Protein AF-G9YU20-F1 (afdb_monomer_lite)

Secondary structure (DSSP, 8-state):
----------GGGTTTTTT-TTS----THHHHHHHTT--GGGHHHHHHHHHHHHHHHHHTT--EEEEEETTEEEEEEEEEEE-SSSSSEEEEEE-

Organism: NCBI:txid411475

Foldseek 3Di:
DQPPDAFDDDLVCLPPAQCVPVVPHPDCSNVVCVVLVDHSVCSVVVRVQCRVQVSVCVSVVVWDWDDADPVGIDIKGKGWDARPVDGDIDIDIDD

Sequence (95 aa):
MFGNVSVYSDYGKFDPYLFNTTGLQTHNKEKLFKEWGYTVDDARWLQAEIERQGRERYLSGQYELGKLNMFGQRINIRVTIPRKNGFGDISFVTG

pLDDT: mean 88.45, std 9.89, range [44.28, 97.31]

Radius of gyration: 14.49 Å; chains: 1; bounding box: 39×36×32 Å

Structure (mmCIF, N/CA/C/O backbone):
data_AF-G9YU20-F1
#
_entry.id   AF-G9YU20-F1
#
loop_
_atom_site.group_PDB
_atom_site.id
_atom_site.type_symbol
_atom_site.label_atom_id
_atom_site.label_alt_id
_atom_site.label_comp_id
_atom_site.label_asym_id
_atom_site.label_entity_id
_atom_site.label_seq_id
_atom_site.pdbx_PDB_ins_code
_atom_site.Cartn_x
_atom_site.Cartn_y
_atom_site.Cartn_z
_atom_site.occupancy
_atom_site.B_iso_or_equiv
_atom_site.auth_seq_id
_atom_site.auth_comp_id
_atom_site.auth_asym_id
_atom_site.auth_atom_id
_atom_site.pdbx_PDB_model_num
ATOM 1 N N . MET A 1 1 ? 9.536 -19.855 -16.103 1.00 44.28 1 MET A N 1
ATOM 2 C CA . MET A 1 1 ? 10.409 -19.560 -14.945 1.00 44.28 1 MET A CA 1
ATOM 3 C C . MET A 1 1 ? 9.721 -18.496 -14.110 1.00 44.28 1 MET A C 1
ATOM 5 O O . MET A 1 1 ? 9.598 -17.378 -14.586 1.00 44.28 1 MET A O 1
ATOM 9 N N . PHE A 1 2 ? 9.231 -18.826 -12.915 1.00 53.62 2 PHE A N 1
ATOM 10 C CA . PHE A 1 2 ? 8.836 -17.797 -11.952 1.00 53.62 2 PHE A CA 1
ATOM 11 C 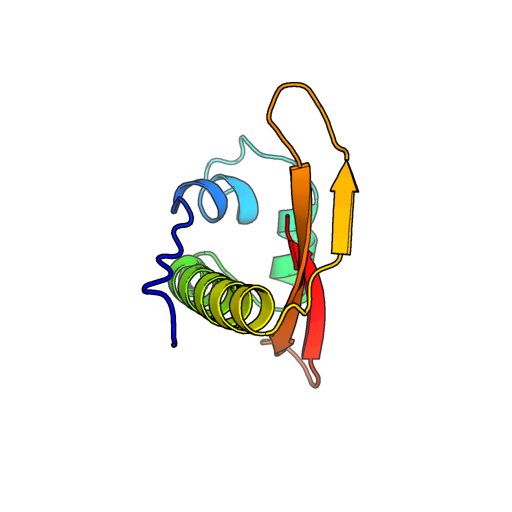C . PHE A 1 2 ? 10.119 -17.357 -11.246 1.00 53.62 2 PHE A C 1
ATOM 13 O O . PHE A 1 2 ? 10.697 -18.131 -10.486 1.00 53.62 2 PHE A O 1
ATOM 20 N N . GLY A 1 3 ? 10.638 -16.177 -11.591 1.00 57.19 3 GLY A N 1
ATOM 21 C CA . GLY A 1 3 ? 11.772 -15.595 -10.875 1.00 57.19 3 GLY A CA 1
ATOM 22 C C . GLY A 1 3 ? 11.409 -15.418 -9.401 1.00 57.19 3 GLY A C 1
ATOM 23 O O . GLY A 1 3 ? 10.275 -15.053 -9.088 1.00 57.19 3 GLY A O 1
ATOM 24 N N . ASN A 1 4 ? 12.346 -15.700 -8.497 1.00 72.19 4 ASN A N 1
ATOM 25 C CA . ASN A 1 4 ? 12.153 -15.478 -7.067 1.00 72.19 4 ASN A CA 1
ATOM 26 C C . ASN A 1 4 ? 12.138 -13.962 -6.797 1.00 72.19 4 ASN A C 1
ATOM 28 O O . ASN A 1 4 ? 13.182 -13.355 -6.571 1.00 72.19 4 ASN A O 1
ATOM 32 N N . VAL A 1 5 ? 10.965 -13.338 -6.930 1.00 78.44 5 VAL A N 1
ATOM 33 C CA . VAL A 1 5 ? 10.769 -11.901 -6.708 1.00 78.44 5 VAL A CA 1
ATOM 34 C C . VAL A 1 5 ? 10.389 -11.678 -5.252 1.00 78.44 5 VAL A C 1
ATOM 36 O O . VAL A 1 5 ? 9.311 -12.081 -4.809 1.00 78.44 5 VAL A O 1
ATOM 39 N N . SER A 1 6 ? 11.272 -11.008 -4.517 1.00 83.56 6 SER A N 1
ATOM 40 C CA . SER A 1 6 ? 10.965 -10.459 -3.203 1.00 83.56 6 SER A CA 1
ATOM 41 C C . SER A 1 6 ? 10.330 -9.078 -3.349 1.00 83.56 6 SER A C 1
ATOM 43 O O . SER A 1 6 ? 10.656 -8.308 -4.252 1.00 83.56 6 SER A O 1
ATOM 45 N N . VAL A 1 7 ? 9.403 -8.765 -2.448 1.00 86.44 7 VAL A N 1
ATOM 46 C CA . VAL A 1 7 ? 8.833 -7.426 -2.312 1.00 86.44 7 VAL A CA 1
ATOM 47 C C . VAL A 1 7 ? 8.996 -7.013 -0.863 1.00 86.44 7 VAL A C 1
ATOM 49 O O . VAL A 1 7 ? 8.834 -7.833 0.037 1.00 86.44 7 VAL A O 1
ATOM 52 N N . TYR A 1 8 ? 9.381 -5.759 -0.660 1.00 89.38 8 TYR A N 1
ATOM 53 C CA . TYR A 1 8 ? 9.555 -5.173 0.656 1.00 89.38 8 TYR A CA 1
ATOM 54 C C . TYR A 1 8 ? 9.085 -3.727 0.634 1.00 89.38 8 TYR A C 1
ATOM 56 O O . TYR A 1 8 ? 9.456 -2.931 -0.236 1.00 89.38 8 TYR A O 1
ATOM 64 N N . SER A 1 9 ? 8.305 -3.374 1.638 1.00 89.56 9 SER A N 1
ATOM 65 C CA . SER A 1 9 ? 7.973 -2.008 1.980 1.00 89.56 9 SER A CA 1
ATOM 66 C C . SER A 1 9 ? 8.277 -1.776 3.452 1.00 89.56 9 SER A C 1
ATOM 68 O O . SER A 1 9 ? 8.010 -2.615 4.304 1.00 89.56 9 SER A O 1
ATOM 70 N N . ASP A 1 10 ? 8.873 -0.628 3.754 1.00 91.38 10 ASP A N 1
ATOM 71 C CA . ASP A 1 10 ? 9.165 -0.254 5.130 1.00 91.38 10 ASP A CA 1
ATOM 72 C C . ASP A 1 10 ? 7.873 0.109 5.876 1.00 91.38 10 ASP A C 1
ATOM 74 O O . ASP A 1 10 ? 7.054 0.868 5.348 1.00 91.38 10 ASP A O 1
ATOM 78 N N . TYR A 1 11 ? 7.696 -0.401 7.100 1.00 89.12 11 TYR A N 1
ATOM 79 C CA . TYR A 1 11 ? 6.505 -0.108 7.912 1.00 89.12 11 TYR A CA 1
ATOM 80 C C . TYR A 1 11 ? 6.352 1.397 8.185 1.00 89.12 11 TYR A C 1
ATOM 82 O O . TYR A 1 11 ? 5.229 1.900 8.196 1.00 89.12 11 TYR A O 1
ATOM 90 N N . GLY A 1 12 ? 7.468 2.134 8.268 1.00 87.88 12 GLY A N 1
ATOM 91 C CA . GLY A 1 12 ? 7.523 3.590 8.403 1.00 87.88 12 GLY A CA 1
ATOM 92 C C . GLY A 1 12 ? 6.729 4.353 7.341 1.00 87.88 12 GLY A C 1
ATOM 93 O O . GLY A 1 12 ? 6.246 5.458 7.598 1.00 87.88 12 GLY A O 1
ATOM 94 N N . LYS A 1 13 ? 6.539 3.756 6.153 1.00 85.50 13 LYS A N 1
ATOM 95 C CA . LYS A 1 13 ? 5.712 4.314 5.068 1.00 85.50 13 LYS A CA 1
ATOM 96 C C . LYS A 1 13 ? 4.223 4.327 5.401 1.00 85.50 13 LYS A C 1
ATOM 98 O O . LYS A 1 13 ? 3.496 5.150 4.854 1.00 85.50 13 LYS A O 1
ATOM 103 N N . PHE A 1 14 ? 3.775 3.420 6.258 1.00 87.31 14 PHE A N 1
ATOM 104 C CA . PHE A 1 14 ? 2.396 3.338 6.722 1.00 87.31 14 PHE A CA 1
ATOM 105 C C . PHE A 1 14 ? 2.250 4.108 8.029 1.00 87.31 14 PHE A C 1
ATOM 107 O O . PHE A 1 14 ? 1.383 4.969 8.163 1.00 87.31 14 PHE A O 1
ATOM 114 N N . ASP A 1 15 ? 3.165 3.875 8.958 1.00 84.38 15 ASP A N 1
ATOM 115 C CA . ASP A 1 15 ? 3.149 4.495 10.268 1.00 84.38 15 ASP A CA 1
ATOM 116 C C . ASP A 1 15 ? 4.581 4.875 10.680 1.00 84.38 15 ASP A C 1
ATOM 118 O O . ASP A 1 15 ? 5.419 3.986 10.831 1.00 84.38 15 ASP A O 1
ATOM 122 N N . PRO A 1 16 ? 4.903 6.177 10.810 1.00 83.31 16 PRO A N 1
ATOM 123 C CA . PRO A 1 16 ? 3.969 7.298 10.927 1.00 83.31 16 PRO A CA 1
ATOM 124 C C . PRO A 1 16 ? 3.580 7.979 9.611 1.00 83.31 16 PRO A C 1
ATOM 126 O O . PRO A 1 16 ? 2.787 8.908 9.651 1.00 83.31 16 PRO A O 1
ATOM 129 N N . TYR A 1 17 ? 4.116 7.606 8.447 1.00 81.38 17 TYR A N 1
ATOM 130 C CA . TYR A 1 17 ? 3.966 8.448 7.250 1.00 81.38 17 TYR A CA 1
ATOM 131 C C . TYR A 1 17 ? 2.538 8.510 6.676 1.00 81.38 17 TYR A C 1
ATOM 133 O O . TYR A 1 17 ? 2.039 9.602 6.416 1.00 81.38 17 TYR A O 1
ATOM 141 N N . LEU A 1 18 ? 1.865 7.371 6.470 1.00 83.88 18 LEU A N 1
ATOM 142 C CA . LEU A 1 18 ? 0.523 7.341 5.870 1.00 83.88 18 LEU A CA 1
ATOM 143 C C . LEU A 1 18 ? -0.565 7.764 6.856 1.00 83.88 18 LEU A C 1
ATOM 145 O O . LEU A 1 18 ? -1.472 8.506 6.490 1.00 83.88 18 LEU A O 1
ATOM 149 N N . PHE A 1 19 ? -0.489 7.264 8.089 1.00 85.25 19 PHE A N 1
ATOM 150 C CA . PHE A 1 19 ? -1.507 7.504 9.113 1.00 85.25 19 PHE A CA 1
ATOM 151 C C . PHE A 1 19 ? -1.214 8.703 10.015 1.00 85.25 19 PHE A C 1
ATOM 153 O O . PHE A 1 19 ? -2.096 9.113 10.772 1.00 85.25 19 PHE A O 1
ATOM 160 N N . ASN A 1 20 ? -0.019 9.291 9.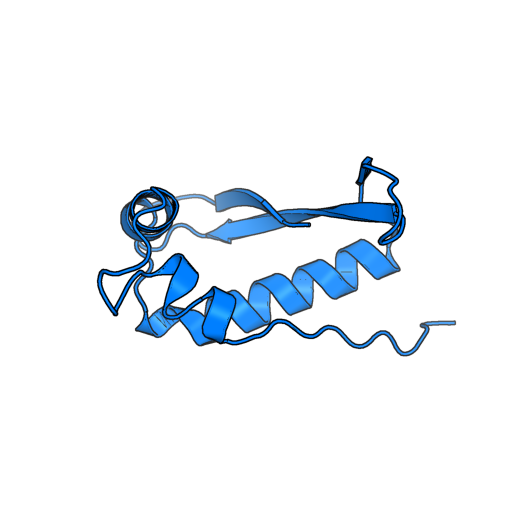907 1.00 82.88 20 ASN A N 1
ATOM 161 C CA . ASN A 1 20 ? 0.412 10.467 10.657 1.00 82.88 20 ASN A CA 1
ATOM 162 C C . ASN A 1 20 ? 0.171 10.351 12.172 1.00 82.88 20 ASN A C 1
ATOM 164 O O . ASN A 1 20 ? -0.300 11.289 12.813 1.00 82.88 20 ASN A O 1
ATOM 168 N N . THR A 1 21 ? 0.471 9.192 12.763 1.00 79.19 21 THR A N 1
ATOM 169 C CA . THR A 1 21 ? 0.266 8.951 14.206 1.00 79.19 21 THR A CA 1
ATOM 170 C C . THR A 1 21 ? 1.124 9.859 15.085 1.00 79.19 21 THR A C 1
ATOM 172 O O . THR A 1 21 ? 0.731 10.183 16.201 1.00 79.19 21 THR A O 1
ATOM 175 N N . THR A 1 22 ? 2.269 10.319 14.574 1.00 79.62 22 THR A N 1
ATOM 176 C CA . THR A 1 22 ? 3.162 11.253 15.271 1.00 79.62 22 THR A CA 1
ATOM 177 C C . THR A 1 22 ? 2.751 12.715 15.102 1.00 79.62 22 THR A C 1
ATOM 179 O O . THR A 1 22 ? 3.323 13.579 15.760 1.00 79.62 22 THR A O 1
ATOM 182 N N . GLY A 1 23 ? 1.796 13.023 14.217 1.00 74.75 23 GLY A N 1
ATOM 183 C CA . GLY A 1 23 ? 1.361 14.390 13.907 1.00 74.75 23 GLY A CA 1
ATOM 184 C C . GLY A 1 23 ? 2.349 15.214 13.067 1.00 74.75 23 GLY A C 1
ATOM 185 O O . GLY A 1 23 ? 2.037 16.345 12.701 1.00 74.75 23 GLY A O 1
ATOM 186 N N . LEU A 1 24 ? 3.517 14.661 12.730 1.00 75.00 24 LEU A N 1
ATOM 187 C CA . LEU A 1 24 ? 4.604 15.357 12.027 1.00 75.00 24 LEU A CA 1
ATOM 188 C C . LEU A 1 24 ? 4.473 15.326 10.494 1.00 75.00 24 LEU A C 1
ATOM 190 O O . LEU A 1 24 ? 5.158 16.073 9.800 1.00 75.00 24 LEU A O 1
ATOM 194 N N . GLN A 1 25 ? 3.613 14.459 9.964 1.00 67.75 25 GLN A N 1
ATOM 195 C CA . GLN A 1 25 ? 3.496 14.125 8.547 1.00 67.75 25 GLN A CA 1
ATOM 196 C C . GLN A 1 25 ? 2.138 14.587 7.988 1.00 67.75 25 GLN A C 1
ATOM 198 O O . GLN A 1 25 ? 1.230 13.797 7.747 1.00 67.75 25 GLN A O 1
ATOM 203 N N . THR A 1 26 ? 1.966 15.900 7.810 1.00 65.50 26 THR A N 1
ATOM 204 C CA . THR A 1 26 ? 0.727 16.508 7.285 1.00 65.50 26 THR A CA 1
ATOM 205 C C . THR A 1 26 ? 0.693 16.465 5.759 1.00 65.50 26 THR A C 1
ATOM 207 O O . THR A 1 26 ? 0.888 17.462 5.063 1.00 65.50 26 THR A O 1
ATOM 210 N N . HIS A 1 27 ? 0.493 15.282 5.192 1.00 69.44 27 HIS A N 1
ATOM 211 C CA . HIS A 1 27 ? 0.401 15.115 3.745 1.00 69.44 27 HIS A CA 1
ATOM 212 C C . HIS A 1 27 ? -0.893 14.390 3.468 1.00 69.44 27 HIS A C 1
ATOM 214 O O . HIS A 1 27 ? -0.848 13.172 3.436 1.00 69.44 27 HIS A O 1
ATOM 220 N N . ASN A 1 28 ? -1.971 15.166 3.245 1.00 74.00 28 ASN A N 1
ATOM 221 C CA . ASN A 1 28 ? -3.410 14.866 3.043 1.00 74.00 28 ASN A CA 1
ATOM 222 C C . ASN A 1 28 ? -3.867 13.431 2.665 1.00 74.00 28 ASN A C 1
ATOM 224 O O . ASN A 1 28 ? -5.052 13.128 2.754 1.00 74.00 28 ASN A O 1
ATOM 228 N N . LYS A 1 29 ? -2.981 12.545 2.222 1.00 73.25 29 LYS A N 1
ATOM 229 C CA . LYS A 1 29 ? -3.115 11.089 2.167 1.00 73.25 29 LYS A CA 1
ATOM 230 C C . LYS A 1 29 ? -3.694 10.486 3.446 1.00 73.25 29 LYS A C 1
ATOM 232 O O . LYS A 1 29 ? -4.506 9.574 3.319 1.00 73.25 29 LYS A O 1
ATOM 237 N N . GLU A 1 30 ? -3.367 10.994 4.640 1.00 78.25 30 GLU A N 1
ATOM 238 C CA . GLU A 1 30 ? -3.970 10.470 5.874 1.00 78.25 30 GLU A CA 1
ATOM 239 C C . GLU A 1 30 ? -5.492 10.659 5.882 1.00 78.25 30 GLU A C 1
ATOM 241 O O . GLU A 1 30 ? -6.221 9.830 6.423 1.00 78.25 30 GLU A O 1
ATOM 246 N N . LYS A 1 31 ? -5.988 11.721 5.231 1.00 83.75 31 LYS A N 1
ATOM 247 C CA . LYS A 1 31 ? -7.425 11.975 5.079 1.00 83.75 31 LYS A CA 1
ATOM 248 C C . LYS A 1 31 ? -8.058 10.978 4.119 1.00 83.75 31 LYS A C 1
ATOM 250 O O . LYS A 1 31 ? -9.098 10.434 4.452 1.00 83.75 31 LYS A O 1
ATOM 255 N N . LEU A 1 32 ? -7.402 10.671 2.997 1.00 87.75 32 LEU A N 1
ATOM 256 C CA . LEU A 1 32 ? -7.921 9.719 2.007 1.00 87.75 32 LEU A CA 1
ATOM 257 C C . LEU A 1 32 ? -8.136 8.328 2.612 1.00 87.75 32 LEU A C 1
ATOM 259 O O . LEU A 1 32 ? -9.222 7.772 2.507 1.00 87.75 32 LEU A O 1
ATOM 263 N N . PHE A 1 33 ? -7.134 7.778 3.303 1.00 89.00 33 PHE A N 1
ATOM 264 C CA . PHE A 1 33 ? -7.268 6.443 3.896 1.00 89.00 33 PHE A CA 1
ATOM 265 C C . PHE A 1 33 ? -8.300 6.418 5.033 1.00 89.00 33 PHE A C 1
ATOM 267 O O . PHE A 1 33 ? -9.075 5.465 5.127 1.00 89.00 33 PHE A O 1
ATOM 274 N N . LYS A 1 34 ? -8.398 7.493 5.828 1.00 88.88 34 LYS A N 1
ATOM 275 C CA . LYS A 1 34 ? -9.466 7.649 6.830 1.00 88.88 34 LYS A CA 1
ATOM 276 C C . LYS A 1 34 ? -10.855 7.744 6.192 1.00 88.88 34 LYS A C 1
ATOM 278 O O . LYS A 1 34 ? -11.782 7.093 6.665 1.00 88.88 34 LYS A O 1
ATOM 283 N N . GLU A 1 35 ? -11.004 8.487 5.096 1.00 90.12 35 GLU A N 1
ATOM 284 C CA . GLU A 1 35 ? -12.248 8.582 4.313 1.00 90.12 35 GLU A CA 1
ATOM 285 C C . GLU A 1 35 ? -12.681 7.239 3.719 1.00 90.12 35 GLU A C 1
ATOM 287 O O . GLU A 1 35 ? -13.856 7.060 3.402 1.00 90.12 35 GLU A O 1
ATOM 292 N N . TRP A 1 36 ? -11.760 6.289 3.576 1.00 92.94 36 TRP A N 1
ATOM 293 C CA . TRP A 1 36 ? -12.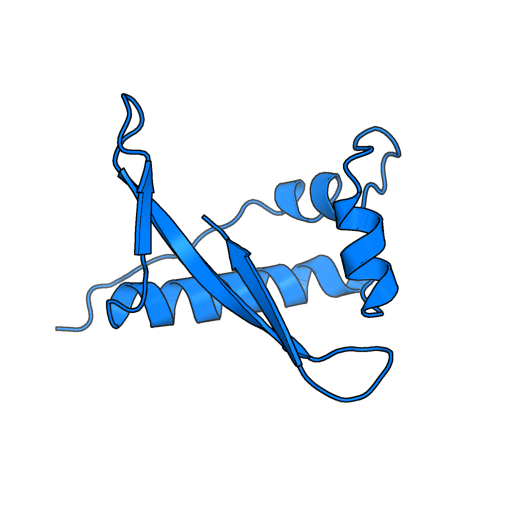034 4.927 3.114 1.00 92.94 36 TRP A CA 1
ATOM 294 C C . TRP A 1 36 ? -12.239 3.930 4.264 1.00 92.94 36 TRP A C 1
ATOM 296 O O . TRP A 1 36 ? -12.496 2.751 4.020 1.00 92.94 36 TRP A O 1
ATOM 306 N N . GLY A 1 37 ? -12.161 4.398 5.515 1.00 94.38 37 GLY A N 1
ATOM 307 C CA . GLY A 1 37 ? -12.408 3.615 6.725 1.00 94.38 37 GLY A CA 1
ATOM 308 C C . GLY A 1 37 ? -11.186 2.896 7.296 1.00 94.38 37 GLY A C 1
ATOM 309 O O . GLY A 1 37 ? -11.358 2.020 8.140 1.00 94.38 37 GLY A O 1
ATOM 310 N N . TYR A 1 38 ? -9.977 3.232 6.844 1.00 94.06 38 TYR A N 1
ATOM 311 C CA . TYR A 1 38 ? -8.743 2.628 7.341 1.00 94.06 38 TYR A CA 1
ATOM 312 C C . TYR A 1 38 ? -8.158 3.398 8.526 1.00 94.06 38 TYR A C 1
ATOM 314 O O . TYR A 1 38 ? -8.133 4.634 8.538 1.00 94.06 38 TYR A O 1
ATOM 322 N N . THR A 1 39 ? -7.636 2.655 9.501 1.00 92.81 39 THR A N 1
ATOM 323 C CA . THR A 1 39 ? -6.896 3.186 10.657 1.00 92.81 39 THR A CA 1
ATOM 324 C C . THR A 1 39 ? -5.476 2.621 10.694 1.00 92.81 39 THR A C 1
ATOM 326 O O . THR A 1 39 ? -5.117 1.758 9.894 1.00 92.81 39 THR A O 1
ATOM 329 N N . VAL A 1 40 ? -4.652 3.087 11.641 1.00 91.31 40 VAL A N 1
ATOM 330 C CA . VAL A 1 40 ? -3.305 2.531 11.856 1.00 91.31 40 VAL A CA 1
ATOM 331 C C . VAL A 1 40 ? -3.330 1.026 12.149 1.00 91.31 40 VAL A C 1
ATOM 333 O O . VAL A 1 40 ? -2.402 0.319 11.768 1.00 91.31 40 VAL A O 1
ATOM 336 N N . ASP A 1 41 ? -4.415 0.509 12.728 1.00 93.44 41 ASP A N 1
ATOM 337 C CA . ASP A 1 41 ? -4.575 -0.925 13.001 1.00 93.44 41 ASP A CA 1
ATOM 338 C C . ASP A 1 41 ? -4.559 -1.759 11.710 1.00 93.44 41 ASP A C 1
ATOM 340 O O . ASP A 1 41 ? -4.167 -2.926 11.708 1.00 93.44 41 ASP A O 1
ATOM 344 N N . ASP A 1 42 ? -4.917 -1.141 10.581 1.00 94.00 42 ASP A N 1
ATOM 345 C CA . ASP A 1 42 ? -4.898 -1.764 9.262 1.00 94.00 42 ASP A CA 1
ATOM 346 C C . ASP A 1 42 ? -3.536 -1.654 8.558 1.00 94.00 42 ASP A C 1
ATOM 348 O O . ASP A 1 42 ? -3.366 -2.211 7.472 1.00 94.00 42 ASP A O 1
ATOM 352 N N . ALA A 1 43 ? -2.547 -0.961 9.136 1.00 92.94 43 ALA A N 1
ATOM 353 C CA . ALA A 1 43 ? -1.268 -0.670 8.480 1.00 92.94 43 ALA A CA 1
ATOM 354 C C . ALA A 1 43 ? -0.544 -1.935 8.007 1.00 92.94 43 ALA A C 1
ATOM 356 O O . ALA A 1 43 ? -0.050 -1.983 6.881 1.00 92.94 43 ALA A O 1
ATOM 357 N N . ARG A 1 44 ? -0.524 -2.987 8.834 1.00 94.44 44 ARG A N 1
ATOM 358 C CA . ARG A 1 44 ? 0.097 -4.272 8.471 1.00 94.44 44 ARG A CA 1
ATOM 359 C C . ARG A 1 44 ? -0.657 -5.000 7.367 1.00 94.44 44 ARG A C 1
ATOM 361 O O . ARG A 1 44 ? -0.029 -5.611 6.507 1.00 94.44 44 ARG A O 1
ATOM 368 N N . TRP A 1 45 ? -1.982 -4.914 7.368 1.00 95.56 45 TRP A N 1
ATOM 369 C CA . TRP A 1 45 ? -2.791 -5.500 6.307 1.00 95.56 45 TRP A CA 1
ATOM 370 C C . TRP A 1 45 ? -2.591 -4.749 4.983 1.00 95.56 45 TRP A C 1
ATOM 372 O O . TRP A 1 45 ? -2.330 -5.376 3.959 1.00 95.56 45 TRP A O 1
ATOM 382 N N . LEU A 1 46 ? -2.610 -3.411 5.010 1.00 94.88 46 LEU A N 1
ATOM 383 C CA . LEU A 1 46 ? -2.338 -2.565 3.842 1.00 94.88 46 LEU A CA 1
ATOM 384 C C . LEU A 1 46 ? -0.940 -2.815 3.273 1.00 94.88 46 LEU A C 1
ATOM 386 O O . LEU A 1 46 ? -0.778 -2.886 2.057 1.00 94.88 46 LEU A O 1
ATOM 390 N N . GLN A 1 47 ? 0.052 -2.976 4.150 1.00 94.81 47 GLN A N 1
ATOM 391 C CA . GLN A 1 47 ? 1.409 -3.358 3.779 1.00 94.81 47 GLN A CA 1
ATOM 392 C C . GLN A 1 47 ? 1.409 -4.669 2.993 1.00 94.81 47 GLN A C 1
ATOM 394 O O . GLN A 1 47 ? 1.841 -4.695 1.841 1.00 94.81 47 GLN A O 1
ATOM 399 N N . ALA A 1 48 ? 0.860 -5.732 3.581 1.00 95.25 48 ALA A N 1
ATOM 400 C CA . ALA A 1 48 ? 0.824 -7.046 2.954 1.00 95.25 48 ALA A CA 1
ATOM 401 C C . ALA A 1 48 ? 0.061 -7.037 1.618 1.00 95.25 48 ALA A C 1
ATOM 403 O O . ALA A 1 48 ? 0.508 -7.650 0.650 1.00 95.25 48 ALA A O 1
ATOM 404 N N . GLU A 1 49 ? -1.060 -6.318 1.534 1.00 96.31 49 GLU A N 1
ATOM 405 C CA . GLU A 1 49 ? -1.889 -6.283 0.326 1.00 96.31 49 GLU A CA 1
ATOM 406 C C . GLU A 1 49 ? -1.229 -5.499 -0.819 1.00 96.31 49 GLU A C 1
ATOM 408 O O . GLU A 1 49 ? -1.242 -5.944 -1.971 1.00 96.31 49 GLU A O 1
ATOM 413 N N . ILE A 1 50 ? -0.580 -4.372 -0.510 1.00 94.81 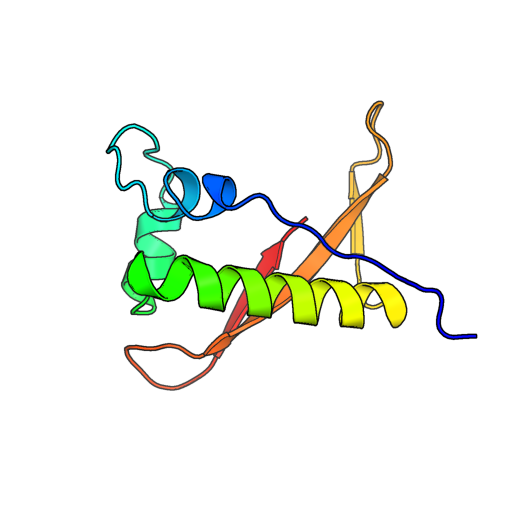50 ILE A N 1
ATOM 414 C CA . ILE A 1 50 ? 0.208 -3.615 -1.492 1.00 94.81 50 ILE A CA 1
ATOM 415 C C . ILE A 1 50 ? 1.406 -4.440 -1.967 1.00 94.81 50 ILE A C 1
ATOM 417 O O . ILE A 1 50 ? 1.681 -4.466 -3.166 1.00 94.81 50 ILE A O 1
ATOM 421 N N . GLU A 1 51 ? 2.108 -5.135 -1.068 1.00 95.00 51 GLU A N 1
ATOM 422 C CA . GLU A 1 51 ? 3.240 -5.991 -1.441 1.00 95.00 51 GLU A CA 1
ATOM 423 C C . GLU A 1 51 ? 2.801 -7.174 -2.311 1.00 95.00 51 GLU A C 1
ATOM 425 O O . GLU A 1 51 ? 3.446 -7.474 -3.322 1.00 95.00 51 GLU A O 1
ATOM 430 N N . ARG A 1 52 ? 1.672 -7.808 -1.970 1.00 95.75 52 ARG A N 1
ATOM 431 C CA . ARG A 1 52 ? 1.079 -8.908 -2.738 1.00 95.75 52 ARG A CA 1
ATOM 432 C C . ARG A 1 52 ? 0.741 -8.467 -4.163 1.00 95.75 52 ARG A C 1
ATOM 434 O O . ARG A 1 52 ? 1.234 -9.076 -5.115 1.00 95.75 52 ARG A O 1
ATOM 441 N N . GLN A 1 53 ? -0.031 -7.386 -4.318 1.00 96.50 53 GLN A N 1
ATOM 442 C CA . GLN A 1 53 ? -0.389 -6.854 -5.640 1.00 96.50 53 GLN A CA 1
ATOM 443 C C . GLN A 1 53 ? 0.825 -6.310 -6.396 1.00 96.50 53 GLN A C 1
ATOM 445 O O . GLN A 1 53 ? 0.919 -6.496 -7.608 1.00 96.50 53 GLN A O 1
ATOM 450 N N . GLY A 1 54 ? 1.772 -5.682 -5.695 1.00 94.38 54 GLY A N 1
ATOM 451 C CA . GLY A 1 54 ? 3.031 -5.205 -6.262 1.00 94.38 54 GLY A CA 1
ATOM 452 C C . GLY A 1 54 ? 3.824 -6.335 -6.908 1.00 94.38 54 GLY A C 1
ATOM 453 O O . GLY A 1 54 ? 4.220 -6.229 -8.069 1.00 94.38 54 GLY A O 1
ATOM 454 N N . ARG A 1 55 ? 3.980 -7.456 -6.195 1.00 94.31 55 ARG A N 1
ATOM 455 C CA . ARG A 1 55 ? 4.662 -8.650 -6.707 1.00 94.31 55 ARG A CA 1
ATOM 456 C C . ARG A 1 55 ? 3.970 -9.213 -7.942 1.00 94.31 55 ARG A C 1
ATOM 458 O O . ARG A 1 55 ? 4.621 -9.469 -8.951 1.00 94.31 55 ARG A O 1
ATOM 465 N N . GLU A 1 56 ? 2.660 -9.421 -7.856 1.00 95.00 56 GLU A N 1
ATOM 466 C CA . GLU A 1 56 ? 1.867 -10.038 -8.924 1.00 95.00 56 GLU A CA 1
ATOM 467 C C . GLU A 1 56 ? 1.865 -9.188 -10.197 1.00 95.00 56 GLU A C 1
ATOM 469 O O . GLU A 1 56 ? 2.076 -9.702 -11.299 1.00 95.00 56 GLU A O 1
ATOM 474 N N . ARG A 1 57 ? 1.687 -7.872 -10.055 1.00 95.00 57 ARG A N 1
ATOM 475 C CA . ARG A 1 57 ? 1.672 -6.943 -11.189 1.00 95.00 57 ARG A CA 1
ATOM 476 C C . ARG A 1 57 ? 3.053 -6.761 -11.799 1.00 95.00 57 ARG A C 1
ATOM 478 O O . ARG A 1 57 ? 3.168 -6.715 -13.018 1.00 95.00 57 ARG A O 1
ATOM 485 N N . TYR A 1 58 ? 4.104 -6.743 -10.983 1.00 93.12 58 TYR A N 1
ATOM 486 C CA . TYR A 1 58 ? 5.472 -6.732 -11.492 1.00 93.12 58 TYR A CA 1
ATOM 487 C C . TYR A 1 58 ? 5.780 -7.986 -12.321 1.00 93.12 58 TYR A C 1
ATOM 489 O O . TYR A 1 58 ? 6.201 -7.879 -13.471 1.00 93.12 58 TYR A O 1
ATOM 497 N N . LEU A 1 59 ? 5.494 -9.173 -11.777 1.00 93.56 59 LEU A N 1
ATOM 498 C CA . LEU A 1 59 ? 5.728 -10.453 -12.457 1.00 93.56 59 LEU A CA 1
ATOM 499 C C . LEU A 1 59 ? 4.927 -10.610 -13.754 1.00 93.56 5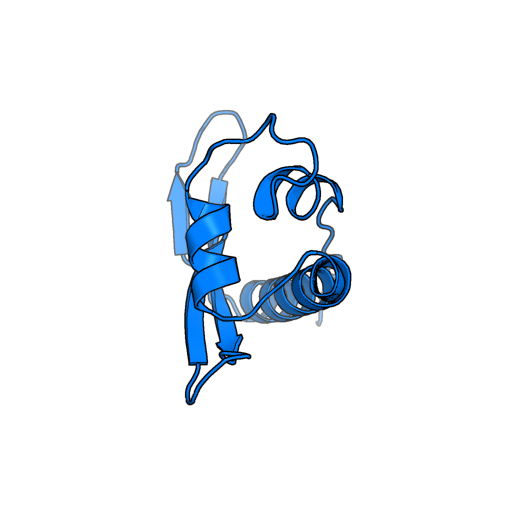9 LEU A C 1
ATOM 501 O O . LEU A 1 59 ? 5.392 -11.262 -14.685 1.00 93.56 59 LEU A O 1
ATOM 505 N N . SER A 1 60 ? 3.728 -10.035 -13.810 1.00 94.06 60 SER A N 1
ATOM 506 C CA . SER A 1 60 ? 2.853 -10.093 -14.986 1.00 94.06 60 SER A CA 1
ATOM 507 C C . SER A 1 60 ? 3.084 -8.959 -15.989 1.00 94.06 60 SER A C 1
ATOM 509 O O . SER A 1 60 ? 2.381 -8.895 -16.995 1.00 94.06 60 SER A O 1
ATOM 511 N N . GLY A 1 61 ? 4.043 -8.060 -15.738 1.00 94.19 61 GLY A N 1
ATOM 512 C CA . GLY A 1 61 ? 4.297 -6.906 -16.606 1.00 94.19 61 GLY A CA 1
ATOM 513 C C . GLY A 1 61 ? 3.214 -5.821 -16.545 1.00 94.19 61 GLY A C 1
ATOM 514 O O . GLY A 1 61 ? 3.176 -4.945 -17.403 1.00 94.19 61 GLY A O 1
ATOM 515 N N . GLN A 1 62 ? 2.324 -5.859 -15.551 1.00 96.06 62 GLN A N 1
ATOM 516 C CA . GLN A 1 62 ? 1.214 -4.918 -15.371 1.00 96.06 62 GLN A CA 1
ATOM 517 C C . GLN A 1 62 ? 1.640 -3.674 -14.579 1.00 96.06 62 GLN A C 1
ATOM 519 O O . GLN A 1 62 ? 1.105 -3.368 -13.509 1.00 96.06 62 GLN A O 1
ATOM 524 N N . TYR A 1 63 ? 2.620 -2.949 -15.105 1.00 94.94 63 TYR A N 1
ATOM 525 C CA . TYR A 1 63 ? 3.106 -1.696 -14.539 1.00 94.94 63 TYR A CA 1
ATOM 526 C C . TYR A 1 63 ? 3.390 -0.682 -15.642 1.00 94.94 63 TYR A C 1
ATOM 528 O O . TYR A 1 63 ? 3.662 -1.033 -16.788 1.00 94.94 63 TYR A O 1
ATOM 536 N N . GLU A 1 64 ? 3.356 0.593 -15.282 1.00 95.88 64 GLU A N 1
ATOM 537 C CA . GLU A 1 64 ? 3.707 1.686 -16.183 1.00 95.88 64 GLU A CA 1
ATOM 538 C C . GLU A 1 64 ? 5.107 2.198 -15.847 1.00 95.88 64 GLU A C 1
ATOM 540 O O . GLU A 1 64 ? 5.484 2.313 -14.678 1.00 95.88 64 GLU A O 1
ATOM 545 N N . LEU A 1 65 ? 5.893 2.529 -16.870 1.00 95.00 65 LEU A N 1
ATOM 546 C CA . LEU A 1 65 ? 7.180 3.182 -16.661 1.00 95.00 65 LEU A CA 1
ATOM 547 C C . LEU A 1 65 ? 6.949 4.649 -16.293 1.00 95.00 65 LEU A C 1
ATOM 549 O O . LEU A 1 65 ? 6.314 5.404 -17.024 1.00 95.00 65 LEU A O 1
ATOM 553 N N . GLY A 1 66 ? 7.463 5.042 -15.132 1.00 92.50 66 GLY A N 1
ATOM 554 C CA . GLY A 1 66 ? 7.472 6.420 -14.665 1.00 92.50 66 GLY A CA 1
ATOM 555 C C . GLY A 1 66 ? 8.732 7.173 -15.095 1.00 92.50 66 GLY A C 1
ATOM 556 O O . GLY A 1 66 ? 9.324 6.935 -16.146 1.00 92.50 66 GLY A O 1
ATOM 557 N N . LYS A 1 67 ? 9.171 8.099 -14.240 1.00 93.19 67 LYS A N 1
ATOM 558 C CA . LYS A 1 67 ? 10.366 8.914 -14.480 1.00 93.19 67 LYS A CA 1
ATOM 559 C C . LYS A 1 67 ? 11.639 8.061 -14.442 1.00 93.19 67 LYS A C 1
ATOM 561 O O . LYS A 1 67 ? 11.892 7.384 -13.447 1.00 93.19 67 LYS A O 1
ATOM 566 N N . LEU A 1 68 ? 12.458 8.179 -15.484 1.00 95.00 68 LEU A N 1
ATOM 567 C CA . LEU A 1 68 ? 13.851 7.739 -15.491 1.00 95.00 68 LEU A CA 1
ATOM 568 C C . LEU A 1 68 ? 14.735 8.880 -14.972 1.00 95.00 68 LEU A C 1
ATOM 570 O O . LEU A 1 68 ? 14.674 9.999 -15.487 1.00 95.00 68 LEU A O 1
ATOM 574 N N . ASN A 1 69 ? 15.522 8.633 -13.927 1.00 93.75 69 ASN A N 1
ATOM 575 C CA . ASN A 1 69 ? 16.495 9.600 -13.413 1.00 93.75 69 ASN A CA 1
ATOM 576 C C . ASN A 1 69 ? 17.766 8.890 -12.911 1.00 93.75 69 ASN A C 1
ATOM 578 O O . ASN A 1 69 ? 17.937 7.691 -13.115 1.00 93.75 69 ASN A O 1
ATOM 582 N N . MET A 1 70 ? 18.660 9.628 -12.246 1.00 94.56 70 MET A N 1
ATOM 583 C CA . MET A 1 70 ? 19.914 9.085 -11.701 1.00 94.56 70 MET A CA 1
ATOM 584 C C . MET A 1 70 ? 19.731 7.955 -10.670 1.00 94.56 70 MET A C 1
ATOM 586 O O . MET A 1 70 ? 20.676 7.224 -10.403 1.00 94.56 70 MET A O 1
ATOM 590 N N . PHE A 1 71 ? 18.531 7.803 -10.104 1.00 90.62 71 PHE A N 1
ATOM 591 C CA . PHE A 1 71 ? 18.167 6.725 -9.180 1.00 90.62 71 PHE A CA 1
ATOM 592 C C . PHE A 1 71 ? 17.527 5.524 -9.896 1.00 90.62 71 PHE A C 1
ATOM 594 O O . PHE A 1 71 ? 17.072 4.588 -9.242 1.00 90.62 71 PHE A O 1
ATOM 601 N N . GLY A 1 72 ? 17.492 5.539 -11.231 1.00 92.38 72 GLY A N 1
ATOM 602 C CA . GLY A 1 72 ? 16.955 4.471 -12.065 1.00 92.38 72 GLY A CA 1
ATOM 603 C C . GLY A 1 72 ? 15.554 4.752 -12.607 1.00 92.38 72 GLY A C 1
ATOM 604 O O . GLY A 1 72 ? 15.040 5.874 -12.576 1.00 92.38 72 GLY A O 1
ATOM 605 N N . GLN A 1 73 ? 14.957 3.705 -13.173 1.00 93.50 73 GLN A N 1
ATOM 606 C CA . GLN A 1 73 ? 13.620 3.736 -13.754 1.00 93.50 73 GLN A CA 1
ATOM 607 C C . GLN A 1 73 ? 12.570 3.522 -12.663 1.00 93.50 73 GLN A C 1
ATOM 609 O O . GLN A 1 73 ? 12.512 2.454 -12.056 1.00 93.50 73 GLN A O 1
ATOM 614 N N . ARG A 1 74 ? 11.692 4.507 -12.450 1.00 93.19 74 ARG A N 1
ATOM 615 C CA . ARG A 1 74 ? 10.519 4.323 -11.588 1.00 93.19 74 ARG A CA 1
ATOM 616 C C . ARG A 1 74 ? 9.481 3.440 -12.278 1.00 93.19 74 ARG A C 1
ATOM 618 O O . A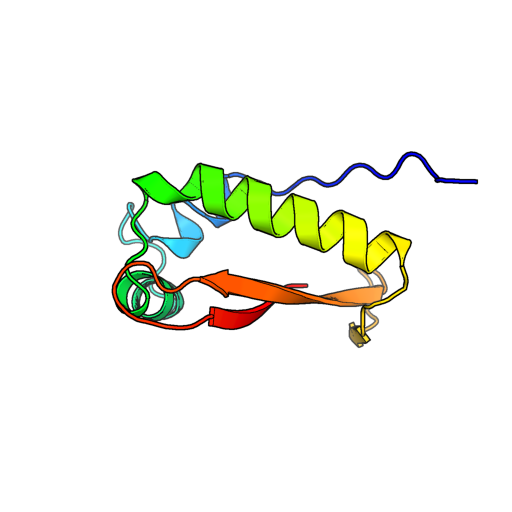RG A 1 74 ? 9.233 3.616 -13.472 1.00 93.19 74 ARG A O 1
ATOM 625 N N . ILE A 1 75 ? 8.842 2.549 -11.530 1.00 93.19 75 ILE A N 1
ATOM 626 C CA . ILE A 1 75 ? 7.681 1.781 -11.991 1.00 93.19 75 ILE A CA 1
ATOM 627 C C . ILE A 1 75 ? 6.448 2.210 -11.203 1.00 93.19 75 ILE A C 1
ATOM 629 O O . ILE A 1 75 ? 6.517 2.403 -9.995 1.00 93.19 75 ILE A O 1
ATOM 633 N N . ASN A 1 76 ? 5.329 2.366 -11.893 1.00 94.88 76 ASN A N 1
ATOM 634 C CA . ASN A 1 76 ? 4.042 2.696 -11.307 1.00 94.88 76 ASN A CA 1
ATOM 635 C C . ASN A 1 76 ? 3.152 1.458 -11.365 1.00 94.88 76 ASN A C 1
ATOM 637 O O . ASN A 1 76 ? 2.881 0.916 -12.437 1.00 94.88 76 ASN A O 1
ATOM 641 N N . ILE A 1 77 ? 2.676 1.028 -10.207 1.00 94.94 77 ILE A N 1
ATOM 642 C CA . ILE A 1 77 ? 1.769 -0.097 -10.047 1.00 94.94 77 ILE A CA 1
ATOM 643 C C . ILE A 1 77 ? 0.451 0.441 -9.506 1.00 94.94 77 ILE A C 1
ATOM 645 O O . ILE A 1 77 ? 0.400 1.116 -8.479 1.00 94.94 77 ILE A O 1
ATOM 649 N N . ARG A 1 78 ? -0.647 0.143 -10.197 1.00 96.19 78 ARG A N 1
ATOM 650 C CA . ARG A 1 78 ? -1.983 0.383 -9.649 1.00 96.19 78 ARG A CA 1
ATOM 651 C C . ARG A 1 78 ? -2.260 -0.663 -8.566 1.00 96.19 78 ARG A C 1
ATOM 653 O O . ARG A 1 78 ? -1.897 -1.815 -8.730 1.00 96.19 78 ARG A O 1
ATOM 660 N N . VAL A 1 79 ? -2.889 -0.280 -7.468 1.00 95.62 79 VAL A N 1
ATOM 661 C CA . VAL A 1 79 ? -3.334 -1.178 -6.394 1.00 95.62 79 VAL A CA 1
ATOM 662 C C . VAL A 1 79 ? -4.809 -0.913 -6.164 1.00 95.62 79 VAL A C 1
ATOM 664 O O . VAL A 1 79 ? -5.237 0.234 -6.272 1.00 95.62 79 VAL A O 1
ATOM 667 N N . THR A 1 80 ? -5.574 -1.962 -5.877 1.00 97.31 80 THR A N 1
ATOM 668 C CA . THR A 1 80 ? -7.008 -1.873 -5.590 1.00 97.31 80 THR A CA 1
ATOM 669 C C . THR A 1 80 ? -7.294 -2.430 -4.201 1.00 97.31 80 THR A C 1
ATOM 671 O O . THR A 1 80 ? -6.909 -3.559 -3.926 1.00 97.31 80 THR A O 1
ATOM 674 N N . ILE A 1 81 ? -7.959 -1.667 -3.338 1.00 96.06 81 ILE A N 1
ATOM 675 C CA . ILE A 1 81 ? -8.361 -2.097 -1.990 1.00 96.06 81 ILE A CA 1
ATOM 676 C C . ILE A 1 81 ? -9.862 -1.842 -1.778 1.00 96.06 81 ILE A C 1
ATOM 678 O O . ILE A 1 81 ? -10.386 -0.886 -2.352 1.00 96.06 81 ILE A O 1
ATOM 682 N N . PRO A 1 82 ? -10.562 -2.650 -0.967 1.00 96.62 82 PRO A N 1
ATOM 683 C CA . PRO A 1 82 ? -11.963 -2.409 -0.641 1.00 96.62 82 PRO A CA 1
ATOM 684 C C . PRO A 1 82 ? -12.134 -1.168 0.245 1.00 96.62 82 PRO A C 1
ATOM 686 O O . PRO A 1 82 ? -11.258 -0.819 1.032 1.00 96.62 82 PRO A O 1
ATOM 689 N N . ARG A 1 83 ? -13.291 -0.506 0.188 1.00 95.00 83 ARG A N 1
ATOM 690 C CA . ARG A 1 83 ? -13.685 0.440 1.245 1.00 95.00 83 ARG A CA 1
ATOM 691 C C . ARG A 1 83 ? -14.022 -0.331 2.520 1.00 95.00 83 ARG A C 1
ATOM 693 O O . ARG A 1 83 ? -14.788 -1.287 2.472 1.00 95.00 83 ARG A O 1
ATOM 700 N N . LYS A 1 84 ? -13.519 0.116 3.675 1.00 94.38 84 LYS A N 1
ATOM 701 C CA . LYS A 1 84 ? -13.939 -0.423 4.983 1.00 94.38 84 LYS A CA 1
ATOM 702 C C . LYS A 1 84 ? -15.219 0.224 5.507 1.00 94.38 84 LYS A C 1
ATOM 704 O O . LYS A 1 84 ? -15.923 -0.384 6.304 1.00 94.38 84 LYS A O 1
ATOM 709 N N . ASN A 1 85 ? -15.527 1.445 5.073 1.00 91.62 85 ASN A N 1
ATOM 710 C CA . ASN A 1 85 ? -16.671 2.228 5.552 1.00 91.62 85 ASN A CA 1
ATOM 711 C C . ASN A 1 85 ? -17.810 2.373 4.525 1.00 91.62 85 ASN A C 1
ATOM 713 O O . ASN A 1 85 ? -18.639 3.272 4.648 1.00 91.62 85 ASN A O 1
ATOM 717 N N . GLY A 1 86 ? -17.852 1.526 3.499 1.00 90.44 86 GLY A N 1
ATOM 718 C CA . GLY A 1 86 ? -18.872 1.599 2.459 1.00 90.44 86 GLY A CA 1
ATOM 719 C C . GLY A 1 86 ? -18.752 0.466 1.450 1.00 90.44 86 GLY A C 1
ATOM 720 O O . GLY A 1 86 ? -18.049 -0.510 1.683 1.00 90.44 86 GLY A O 1
ATOM 721 N N . PHE A 1 87 ? -19.438 0.612 0.319 1.00 91.00 87 PHE A N 1
ATOM 722 C CA . PHE A 1 87 ? -19.413 -0.372 -0.760 1.00 91.00 87 PHE A CA 1
ATOM 723 C C . PHE A 1 87 ? -18.408 0.002 -1.850 1.00 91.00 87 PHE A C 1
ATOM 725 O O . PHE A 1 87 ? -18.232 1.178 -2.178 1.00 91.00 87 PHE A O 1
ATOM 732 N N . GLY A 1 88 ? -17.816 -1.028 -2.452 1.00 94.56 88 GLY A N 1
ATOM 733 C CA . GLY A 1 88 ? -16.946 -0.917 -3.615 1.00 94.56 88 GLY A CA 1
ATOM 734 C C . GLY A 1 88 ? -15.463 -0.809 -3.284 1.00 94.56 88 GLY A C 1
ATOM 735 O O . GLY A 1 88 ? -15.052 -0.674 -2.130 1.00 94.56 88 GLY A O 1
ATOM 736 N N . ASP A 1 89 ? -14.675 -0.847 -4.351 1.00 96.25 89 ASP A N 1
ATOM 737 C CA . ASP A 1 89 ? -13.223 -0.818 -4.293 1.00 96.25 89 ASP A CA 1
ATOM 738 C C . ASP A 1 89 ? -12.680 0.548 -4.707 1.00 96.25 89 ASP A C 1
ATOM 740 O O . ASP A 1 89 ? -13.308 1.317 -5.442 1.00 96.25 89 ASP A O 1
ATOM 744 N N . ILE A 1 90 ? -11.474 0.849 -4.248 1.00 94.38 90 ILE A N 1
ATOM 745 C CA . ILE A 1 90 ? -10.727 2.046 -4.605 1.00 94.38 90 ILE A CA 1
ATOM 746 C C . ILE A 1 90 ? -9.403 1.621 -5.203 1.00 94.38 90 ILE A C 1
ATOM 748 O O . ILE A 1 90 ? -8.698 0.784 -4.642 1.00 94.38 90 ILE A O 1
ATOM 752 N N . SER A 1 91 ? -9.033 2.255 -6.312 1.00 94.31 91 SER A N 1
ATOM 753 C CA . SER A 1 91 ? -7.722 2.070 -6.916 1.00 94.31 91 SER A CA 1
ATOM 754 C C . SER A 1 91 ? -6.870 3.325 -6.821 1.00 94.31 91 SER A C 1
ATOM 756 O O . SER A 1 91 ? -7.316 4.420 -7.159 1.00 94.31 91 SER A O 1
ATOM 758 N N . PHE A 1 92 ? -5.604 3.149 -6.464 1.00 92.44 92 PHE A N 1
ATOM 759 C CA . PHE A 1 92 ? -4.597 4.208 -6.454 1.00 92.44 92 PHE A CA 1
ATOM 760 C C . PHE A 1 92 ? -3.284 3.697 -7.055 1.00 92.44 92 PHE A C 1
ATOM 762 O O . PHE A 1 92 ? -3.107 2.498 -7.254 1.00 92.44 92 PHE A O 1
ATOM 769 N N . VAL A 1 93 ? -2.376 4.608 -7.404 1.00 92.06 93 VAL A N 1
ATOM 770 C CA . VAL A 1 93 ? -1.064 4.260 -7.966 1.00 92.06 93 VAL A CA 1
ATOM 771 C C . VAL A 1 93 ? -0.001 4.374 -6.879 1.00 92.06 93 VAL A C 1
ATOM 773 O O . VAL A 1 93 ? 0.062 5.377 -6.168 1.00 92.06 93 VAL A O 1
ATOM 776 N N . THR A 1 94 ? 0.839 3.350 -6.775 1.00 86.00 94 THR A N 1
ATOM 777 C CA . THR A 1 94 ? 2.047 3.317 -5.950 1.00 86.00 94 THR A CA 1
ATOM 778 C C . THR A 1 94 ? 3.263 3.120 -6.850 1.00 86.00 94 THR A C 1
ATOM 780 O O . THR A 1 94 ? 3.173 2.449 -7.875 1.00 86.00 94 THR A O 1
ATOM 783 N N . GLY A 1 95 ? 4.395 3.724 -6.508 1.00 78.88 95 GLY A N 1
ATOM 784 C CA . GLY A 1 95 ? 5.625 3.641 -7.293 1.00 78.88 95 GLY A CA 1
ATOM 785 C C . GLY A 1 95 ? 6.770 4.372 -6.642 1.00 78.88 95 GLY A C 1
ATOM 786 O O . GLY A 1 95 ? 6.520 5.134 -5.680 1.00 78.88 95 GLY A O 1
#

InterPro domains:
  IPR049250 Domain of unknown function DUF6883 [PF21814] (10-86)